Protein AF-A0A7S1GDF4-F1 (afdb_monomer_lite)

Sequence (122 aa):
AKKRFPHFNLAPFFAAENADPLIFCHFAENIVDKAYDQVTSLETLSTILTGALHEYNELNATMDLVLFEDAMKHVCRIARIILNPAGHALLVGVGGMGKRSLSRIAAFICQYSVESIAISAT

pLDDT: mean 90.44, std 9.26, range [47.91, 97.5]

Organism: NCBI:txid1486930

Radius of gyration: 16.64 Å; chains: 1; bounding box: 46×35×53 Å

InterPro domains:
  IPR024317 Dynein heavy chain, AAA module D4 [PF12780] (63-120)
  IPR026983 Dynein heavy chain [PTHR22878] (17-120)
  IPR027417 P-loop containing nucleoside triphosphate hydrolase [G3DSA:3.40.50.300] (84-120)
  IPR027417 P-loop containing nucleoside triphosphate hydrolase [SSF52540] (63-120)

Foldseek 3Di:
DPDDDPPDDCCQQVDPPNRDDAFWFLQLQHLPRRRTDGNPDPVNLCVRLVVLLVVCVVVDPHDPDDDDPVLSSLLRVLLVQVLPVVGDDDDDDDPPPCPVVSNVSSCSSVVHDDDDDDDDDD

Structure (mmCIF, N/CA/C/O backbone):
data_AF-A0A7S1GDF4-F1
#
_entry.id   AF-A0A7S1GDF4-F1
#
loop_
_atom_site.group_PDB
_atom_site.id
_atom_site.type_symbol
_atom_site.label_atom_id
_atom_site.label_alt_id
_atom_site.label_comp_id
_atom_site.label_asym_id
_atom_site.label_entity_id
_atom_site.label_seq_id
_atom_site.pdbx_PDB_ins_code
_atom_site.Cartn_x
_atom_site.Cartn_y
_atom_site.Cartn_z
_atom_site.occupancy
_atom_site.B_iso_or_equiv
_atom_site.auth_seq_id
_atom_site.auth_comp_id
_atom_site.auth_asym_id
_atom_site.auth_atom_id
_atom_site.pdbx_PDB_model_num
ATOM 1 N N . ALA A 1 1 ? 28.966 -20.975 -7.897 1.00 47.91 1 ALA A N 1
ATOM 2 C CA . ALA A 1 1 ? 27.613 -21.412 -8.302 1.00 47.91 1 ALA A CA 1
ATOM 3 C C . ALA A 1 1 ? 27.013 -20.380 -9.258 1.00 47.91 1 ALA A C 1
ATOM 5 O O . ALA A 1 1 ? 26.709 -19.276 -8.822 1.00 47.91 1 ALA A O 1
ATOM 6 N N . LYS A 1 2 ? 26.911 -20.685 -10.562 1.00 49.59 2 LYS A N 1
ATOM 7 C CA . LYS A 1 2 ? 26.219 -19.816 -11.532 1.00 49.59 2 LYS A CA 1
ATOM 8 C C . LYS A 1 2 ? 24.724 -19.844 -11.200 1.00 49.59 2 LYS A C 1
ATOM 10 O O . LYS A 1 2 ? 24.079 -20.873 -11.385 1.00 49.59 2 LYS A O 1
ATOM 15 N N . LYS A 1 3 ? 24.213 -18.759 -10.614 1.00 58.22 3 LYS A N 1
ATOM 16 C CA . LYS A 1 3 ? 22.816 -18.648 -10.179 1.00 58.22 3 LYS A CA 1
ATOM 17 C C . LYS A 1 3 ? 21.915 -18.621 -11.416 1.00 58.22 3 LYS A C 1
ATOM 19 O O . LYS A 1 3 ? 22.014 -17.715 -12.236 1.00 58.22 3 LYS A O 1
ATOM 24 N N . ARG A 1 4 ? 21.086 -19.658 -11.551 1.00 59.81 4 ARG A N 1
ATOM 25 C CA . ARG A 1 4 ? 20.018 -19.783 -12.546 1.00 59.81 4 ARG A CA 1
ATOM 26 C C . ARG A 1 4 ? 18.912 -18.784 -12.206 1.00 59.81 4 ARG A C 1
ATOM 28 O O . ARG A 1 4 ? 18.013 -19.111 -11.444 1.00 59.81 4 ARG A O 1
ATOM 35 N N . PHE A 1 5 ? 18.985 -17.589 -12.766 1.00 62.22 5 PHE A N 1
ATOM 36 C CA . PHE A 1 5 ? 17.792 -16.804 -13.055 1.00 62.22 5 PHE A CA 1
ATOM 37 C C . PHE A 1 5 ? 17.722 -16.676 -14.584 1.00 62.22 5 PHE A C 1
ATOM 39 O O . PHE A 1 5 ? 18.780 -16.591 -15.215 1.00 62.22 5 PHE A O 1
ATOM 46 N N . PRO A 1 6 ? 16.531 -16.774 -15.201 1.00 59.75 6 PRO A N 1
ATOM 47 C CA . PRO A 1 6 ? 16.377 -16.612 -16.648 1.00 59.75 6 PRO A CA 1
ATOM 48 C C . PRO A 1 6 ? 16.871 -15.222 -17.092 1.00 59.75 6 PRO A C 1
ATOM 50 O O . PRO A 1 6 ? 17.140 -14.373 -16.247 1.00 59.75 6 PRO A O 1
ATOM 53 N N . HIS A 1 7 ? 17.003 -15.008 -18.406 1.00 66.38 7 HIS A N 1
ATOM 54 C CA . HIS A 1 7 ? 17.521 -13.816 -19.114 1.00 66.38 7 HIS A CA 1
ATOM 55 C C . HIS A 1 7 ? 16.793 -12.474 -18.831 1.00 66.38 7 HIS A C 1
ATOM 57 O O . HIS A 1 7 ? 16.666 -11.626 -19.708 1.00 66.38 7 HIS A O 1
ATOM 63 N N . PHE A 1 8 ? 16.294 -12.247 -17.624 1.00 74.00 8 PHE A N 1
ATOM 64 C CA . PHE A 1 8 ? 15.682 -10.995 -17.225 1.00 74.00 8 PHE A CA 1
ATOM 65 C C . PHE A 1 8 ? 16.768 -10.008 -16.792 1.00 74.00 8 PHE A C 1
ATOM 67 O O . PHE A 1 8 ? 17.549 -10.278 -15.874 1.00 74.00 8 PHE A O 1
ATOM 74 N N . ASN A 1 9 ? 16.847 -8.872 -17.484 1.00 82.62 9 ASN A N 1
ATOM 75 C CA . ASN A 1 9 ? 17.816 -7.835 -17.167 1.00 82.62 9 ASN A CA 1
ATOM 76 C C . ASN A 1 9 ? 17.400 -7.112 -15.879 1.00 82.62 9 ASN A C 1
ATOM 78 O O . ASN A 1 9 ? 16.500 -6.281 -15.889 1.00 82.62 9 ASN A O 1
ATOM 82 N N . LEU A 1 10 ? 18.076 -7.426 -14.774 1.00 85.12 10 LEU A N 1
ATOM 83 C CA . LEU A 1 10 ? 17.825 -6.803 -13.474 1.00 85.12 10 LEU A CA 1
ATOM 84 C C . LEU A 1 10 ? 18.539 -5.456 -13.293 1.00 85.12 10 LEU A C 1
ATOM 86 O O . LEU A 1 10 ? 18.240 -4.749 -12.336 1.00 85.12 10 LEU A O 1
ATOM 90 N N . ALA A 1 11 ? 19.480 -5.099 -14.173 1.00 86.62 11 ALA A N 1
ATOM 91 C CA . ALA A 1 11 ? 20.296 -3.897 -14.010 1.00 86.62 11 ALA A CA 1
ATOM 92 C C . ALA A 1 11 ? 19.484 -2.592 -13.843 1.00 86.62 11 ALA A C 1
ATOM 94 O O . ALA A 1 11 ? 19.865 -1.804 -12.979 1.00 86.62 11 ALA A O 1
ATOM 95 N N . PRO A 1 12 ? 18.363 -2.366 -14.564 1.00 87.38 12 PRO A N 1
ATOM 96 C CA . PRO A 1 12 ? 17.578 -1.136 -14.424 1.00 87.38 12 PRO A CA 1
ATOM 97 C C . PRO A 1 12 ? 16.991 -0.929 -13.020 1.00 87.38 12 PRO A C 1
ATOM 99 O O . PRO A 1 12 ? 16.964 0.187 -12.517 1.00 87.38 12 PRO A O 1
ATOM 102 N N . PHE A 1 13 ? 16.598 -2.005 -12.335 1.00 86.31 13 PHE A N 1
ATOM 103 C CA . PHE A 1 13 ? 15.979 -1.936 -11.004 1.00 86.31 13 PHE A CA 1
ATOM 104 C C . PHE A 1 13 ? 16.970 -1.669 -9.866 1.00 86.31 13 PHE A C 1
ATOM 106 O O . PHE A 1 13 ? 16.572 -1.305 -8.761 1.00 86.31 13 PHE A O 1
ATOM 113 N N . PHE A 1 14 ? 18.259 -1.901 -10.115 1.00 86.88 14 PHE A N 1
ATOM 114 C CA . PHE A 1 14 ? 19.332 -1.754 -9.129 1.00 86.88 14 PHE A CA 1
ATOM 115 C C . PHE A 1 14 ? 20.395 -0.744 -9.583 1.00 86.88 14 PHE A C 1
ATOM 117 O O . PHE A 1 14 ? 21.521 -0.767 -9.082 1.00 86.88 14 PHE A O 1
ATOM 124 N N . ALA A 1 15 ? 20.058 0.119 -10.545 1.00 89.19 15 ALA A N 1
ATOM 125 C CA . ALA A 1 15 ? 20.937 1.183 -11.006 1.00 89.19 15 ALA A CA 1
ATOM 126 C C . ALA A 1 15 ? 21.225 2.187 -9.875 1.00 89.19 15 ALA A C 1
ATOM 128 O O . ALA A 1 15 ? 20.392 2.417 -8.999 1.00 89.19 15 ALA A O 1
ATOM 129 N N . ALA A 1 16 ? 22.417 2.790 -9.887 1.00 86.56 16 ALA A N 1
ATOM 130 C CA . ALA A 1 16 ? 22.801 3.785 -8.882 1.00 86.56 16 ALA A CA 1
ATOM 131 C C . ALA A 1 16 ? 21.994 5.090 -9.010 1.00 86.56 16 ALA A C 1
ATOM 133 O O . ALA A 1 16 ? 21.745 5.765 -8.015 1.00 86.56 16 ALA A O 1
ATOM 134 N N . GLU A 1 17 ? 21.567 5.417 -10.230 1.00 87.56 17 GLU A N 1
ATOM 135 C CA . GLU A 1 17 ? 20.772 6.595 -10.559 1.00 87.56 17 GLU A CA 1
ATOM 136 C C . GLU A 1 17 ? 19.559 6.167 -11.388 1.00 87.56 17 GLU A C 1
ATOM 138 O O . GLU A 1 17 ? 19.678 5.281 -12.235 1.00 87.56 17 GLU A O 1
ATOM 143 N N . ASN A 1 18 ? 18.406 6.802 -11.147 1.00 85.38 18 ASN A N 1
ATOM 144 C CA . ASN A 1 18 ? 17.152 6.569 -11.878 1.00 85.38 18 ASN A CA 1
ATOM 145 C C . ASN A 1 18 ? 16.748 5.087 -11.969 1.00 85.38 18 ASN A C 1
ATOM 147 O O . ASN A 1 18 ? 16.373 4.606 -13.034 1.00 85.38 18 ASN A O 1
ATOM 151 N N . ALA A 1 19 ? 16.853 4.359 -10.854 1.00 88.31 19 ALA A N 1
ATOM 152 C CA . ALA A 1 19 ? 16.439 2.964 -10.803 1.00 88.31 19 ALA A CA 1
ATOM 153 C C . ALA A 1 19 ? 14.931 2.815 -11.040 1.00 88.31 19 ALA A C 1
ATOM 155 O O . ALA A 1 19 ? 14.126 3.536 -10.439 1.00 88.31 19 ALA A O 1
ATOM 156 N N . ASP A 1 20 ? 14.560 1.824 -11.847 1.00 86.88 20 ASP A N 1
ATOM 157 C CA . ASP A 1 20 ? 13.159 1.509 -12.095 1.00 86.88 20 ASP A CA 1
ATOM 158 C C . ASP A 1 20 ? 12.474 1.081 -10.787 1.00 86.88 20 ASP A C 1
ATOM 160 O O . ASP A 1 20 ? 13.006 0.255 -10.028 1.00 86.88 20 ASP A O 1
ATOM 164 N N . PRO A 1 21 ? 11.278 1.612 -10.484 1.00 86.75 21 PRO A N 1
ATOM 165 C CA . PRO A 1 21 ? 10.621 1.323 -9.227 1.00 86.75 21 PRO A CA 1
ATOM 166 C C . PRO A 1 21 ? 10.123 -0.131 -9.198 1.00 86.75 21 PRO A C 1
ATOM 168 O O . PRO A 1 21 ? 9.279 -0.554 -9.983 1.00 86.75 21 PRO A O 1
ATOM 171 N N . LEU A 1 22 ? 10.611 -0.904 -8.224 1.00 89.00 22 LEU A N 1
ATOM 172 C CA . LEU A 1 22 ? 10.167 -2.278 -7.965 1.00 89.00 22 LEU A CA 1
ATOM 173 C C . LEU A 1 22 ? 8.809 -2.291 -7.246 1.00 89.00 22 LEU A C 1
ATOM 175 O O . LEU A 1 22 ? 8.734 -2.436 -6.019 1.00 89.00 22 LEU A O 1
ATOM 179 N N . ILE A 1 23 ? 7.731 -2.124 -8.011 1.00 92.75 23 ILE A N 1
ATOM 180 C CA . ILE A 1 23 ? 6.354 -2.101 -7.507 1.00 92.75 23 ILE A CA 1
ATOM 181 C C . ILE A 1 23 ? 5.617 -3.330 -8.025 1.00 92.75 23 ILE A C 1
ATOM 183 O O . ILE A 1 23 ? 5.405 -3.481 -9.223 1.00 92.75 23 ILE A O 1
ATOM 187 N N . PHE A 1 24 ? 5.215 -4.194 -7.097 1.00 93.06 24 PHE A N 1
ATOM 188 C CA . PHE A 1 24 ? 4.431 -5.392 -7.380 1.00 93.06 24 PHE A CA 1
ATOM 189 C C . PHE A 1 24 ? 3.271 -5.460 -6.403 1.00 93.06 24 PHE A C 1
ATOM 191 O O . PHE A 1 24 ? 3.475 -5.311 -5.190 1.00 93.06 24 PHE A O 1
ATOM 198 N N . CYS A 1 25 ? 2.077 -5.716 -6.914 1.00 93.94 25 CYS A N 1
ATOM 199 C CA . CYS A 1 25 ? 0.878 -5.866 -6.109 1.00 93.94 25 CYS A CA 1
ATOM 200 C C . CYS A 1 25 ? -0.127 -6.781 -6.807 1.00 93.94 25 CYS A C 1
ATOM 202 O O . CYS A 1 25 ? 0.028 -7.136 -7.968 1.00 93.94 25 CYS A O 1
ATOM 204 N N . HIS A 1 26 ? -1.167 -7.154 -6.068 1.00 93.38 26 HIS A N 1
ATOM 205 C CA . HIS A 1 26 ? -2.253 -7.995 -6.566 1.00 93.38 26 HIS A CA 1
ATOM 206 C C . HIS A 1 26 ? -3.292 -7.200 -7.368 1.00 93.38 26 HIS A C 1
ATOM 208 O O . HIS A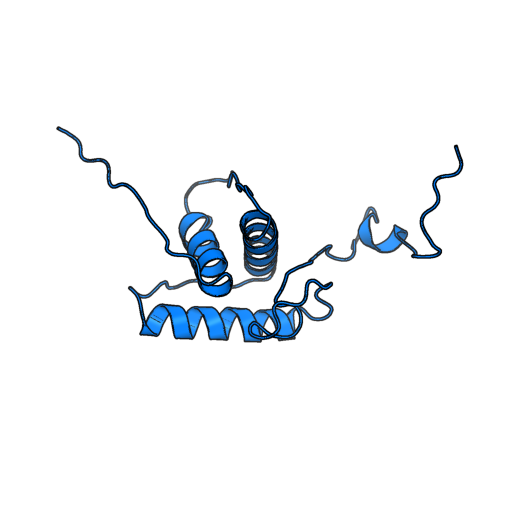 1 26 ? -4.342 -7.721 -7.681 1.00 93.38 26 HIS A O 1
ATOM 214 N N . PHE A 1 27 ? -3.057 -5.919 -7.642 1.00 93.06 27 PHE A N 1
ATOM 215 C CA . PHE A 1 27 ? -4.028 -5.045 -8.304 1.00 93.06 27 PHE A CA 1
ATOM 216 C C . PHE A 1 27 ? -3.352 -4.127 -9.321 1.00 93.06 27 PHE A C 1
ATOM 218 O O . PHE A 1 27 ? -3.746 -2.977 -9.489 1.00 93.06 27 PHE A O 1
ATOM 225 N N . ALA A 1 28 ? -2.291 -4.624 -9.964 1.00 90.94 28 ALA A N 1
ATOM 226 C CA . ALA A 1 28 ? -1.510 -3.845 -10.920 1.00 90.94 28 ALA A CA 1
ATOM 227 C C . ALA A 1 28 ? -2.366 -3.342 -12.097 1.00 90.94 28 ALA A C 1
ATOM 229 O O . ALA A 1 28 ? -2.168 -2.219 -12.554 1.00 90.94 28 ALA A O 1
ATOM 230 N N . GLU A 1 29 ? -3.346 -4.143 -12.526 1.00 88.25 29 GLU A N 1
ATOM 231 C CA . GLU A 1 29 ? -4.305 -3.786 -13.579 1.00 88.25 29 GLU A CA 1
ATOM 232 C C . GLU A 1 29 ? -5.704 -3.481 -13.030 1.00 88.25 29 GLU A C 1
ATOM 234 O O . GLU A 1 29 ? -6.348 -2.528 -13.463 1.00 88.25 29 GLU A O 1
ATOM 239 N N . ASN A 1 30 ? -6.197 -4.286 -12.080 1.00 87.69 30 ASN A N 1
ATOM 240 C CA . ASN A 1 30 ? -7.508 -4.103 -11.458 1.00 87.69 30 ASN A CA 1
ATOM 241 C C . ASN A 1 30 ? -7.588 -4.780 -10.075 1.00 87.69 30 ASN A C 1
ATOM 243 O O . ASN A 1 30 ? -6.807 -5.675 -9.765 1.00 87.69 30 ASN A O 1
ATOM 247 N N . ILE A 1 31 ? -8.546 -4.370 -9.237 1.00 88.44 31 ILE A N 1
ATOM 248 C CA . ILE A 1 31 ? -8.725 -4.905 -7.868 1.00 88.44 31 ILE A CA 1
ATOM 249 C C . ILE A 1 31 ? -9.465 -6.260 -7.854 1.00 88.44 31 ILE A C 1
ATOM 251 O O . ILE A 1 31 ? -9.396 -6.997 -6.870 1.00 88.44 31 ILE A O 1
ATOM 255 N N . VAL A 1 32 ? -10.168 -6.603 -8.935 1.00 86.81 32 VAL A N 1
ATOM 256 C CA . VAL A 1 32 ? -11.111 -7.730 -8.995 1.00 86.81 32 VAL A CA 1
ATOM 257 C C . VAL A 1 32 ? -10.387 -9.064 -9.150 1.00 86.81 32 VAL A C 1
ATOM 259 O O . VAL A 1 32 ? -10.600 -9.972 -8.347 1.00 86.81 32 VAL A O 1
ATOM 262 N N . ASP A 1 33 ? -9.499 -9.169 -10.137 1.00 84.56 33 ASP A N 1
ATOM 263 C CA . ASP A 1 33 ? -8.827 -10.420 -10.506 1.00 84.56 33 ASP A CA 1
ATOM 264 C C . ASP A 1 33 ? -7.723 -10.816 -9.517 1.00 84.56 33 ASP A C 1
ATOM 266 O O . ASP A 1 33 ? -7.265 -11.959 -9.498 1.00 84.56 33 ASP A O 1
ATOM 270 N N . LYS A 1 34 ? -7.296 -9.870 -8.673 1.00 84.69 34 LYS A N 1
ATOM 271 C CA . LYS A 1 34 ? -6.255 -10.038 -7.650 1.00 84.69 34 LYS A CA 1
ATOM 272 C C . LYS A 1 34 ? -4.936 -10.634 -8.184 1.00 84.69 34 LYS A C 1
ATOM 274 O O . LYS A 1 34 ? -4.195 -11.286 -7.441 1.00 84.69 34 LYS A O 1
ATOM 279 N N . ALA A 1 35 ? -4.634 -10.425 -9.466 1.00 89.25 35 ALA A N 1
ATOM 280 C CA . ALA A 1 35 ? -3.445 -10.963 -10.112 1.00 89.25 35 ALA A CA 1
ATOM 281 C C . ALA A 1 35 ? -2.180 -10.265 -9.592 1.00 89.25 35 ALA A C 1
ATOM 283 O O . ALA A 1 35 ? -2.059 -9.040 -9.645 1.00 89.25 35 ALA A O 1
ATOM 284 N N . TYR A 1 36 ? -1.236 -11.052 -9.065 1.00 92.12 36 TYR A N 1
ATOM 285 C CA . TYR A 1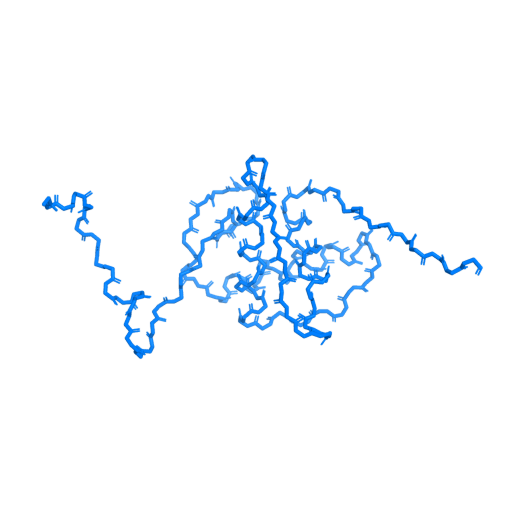 36 ? 0.062 -10.541 -8.633 1.00 92.12 36 TYR A CA 1
ATOM 286 C C . TYR A 1 36 ? 0.942 -10.243 -9.843 1.00 92.12 36 TYR A C 1
ATOM 288 O O . TYR A 1 36 ? 1.422 -11.176 -10.487 1.00 92.12 36 TYR A O 1
ATOM 296 N N . ASP A 1 37 ? 1.192 -8.963 -10.106 1.00 93.06 37 ASP A N 1
ATOM 297 C CA . ASP A 1 37 ? 2.062 -8.550 -11.204 1.00 93.06 37 ASP A CA 1
ATOM 298 C C . ASP A 1 37 ? 2.797 -7.231 -10.913 1.00 93.06 37 ASP A C 1
ATOM 300 O O . ASP A 1 37 ? 2.567 -6.557 -9.897 1.00 93.06 37 ASP A O 1
ATOM 304 N N . GLN A 1 38 ? 3.737 -6.891 -11.791 1.00 92.06 38 GLN A N 1
ATOM 305 C CA . GLN A 1 38 ? 4.445 -5.623 -11.796 1.00 92.06 38 GLN A CA 1
ATOM 306 C C . GLN A 1 38 ? 3.510 -4.489 -12.223 1.00 92.06 38 GLN A C 1
ATOM 308 O O . GLN A 1 38 ? 2.821 -4.569 -13.236 1.00 92.06 38 GLN A O 1
ATOM 313 N N . VAL A 1 39 ? 3.557 -3.374 -11.496 1.00 93.38 39 VAL A N 1
ATOM 314 C CA . VAL A 1 39 ? 2.912 -2.137 -11.945 1.00 93.38 39 VAL A CA 1
ATOM 315 C C . VAL A 1 39 ? 3.747 -1.520 -13.064 1.00 93.38 39 VAL A C 1
ATOM 317 O O . VAL A 1 39 ? 4.895 -1.132 -12.845 1.00 93.38 39 VAL A O 1
ATOM 320 N N . THR A 1 40 ? 3.165 -1.409 -14.256 1.00 89.06 40 THR A N 1
ATOM 321 C CA . THR A 1 40 ? 3.817 -0.838 -15.447 1.00 89.06 40 THR A CA 1
ATOM 322 C C . THR A 1 40 ? 3.573 0.663 -15.603 1.00 89.06 40 THR A C 1
ATOM 324 O O . THR A 1 40 ? 4.424 1.362 -16.147 1.00 89.06 40 THR A O 1
ATOM 327 N N . SER A 1 41 ? 2.444 1.177 -15.097 1.00 91.94 41 SER A N 1
ATOM 328 C CA . SER A 1 41 ? 2.075 2.595 -15.159 1.00 91.94 41 SER A CA 1
ATOM 329 C C . SER A 1 41 ? 1.598 3.120 -13.806 1.00 91.94 41 SER A C 1
ATOM 331 O O . SER A 1 41 ? 0.633 2.623 -13.219 1.00 91.94 41 SER A O 1
ATOM 333 N N . LEU A 1 42 ? 2.260 4.175 -13.322 1.00 92.12 42 LEU A N 1
ATOM 334 C CA . LEU A 1 42 ? 1.857 4.881 -12.103 1.00 92.12 42 LEU A CA 1
ATOM 335 C C . LEU A 1 42 ? 0.540 5.644 -12.271 1.00 92.12 42 LEU A C 1
ATOM 337 O O . LEU A 1 42 ? -0.175 5.825 -11.290 1.00 92.12 42 LEU A O 1
ATOM 341 N N . GLU A 1 43 ? 0.202 6.071 -13.488 1.00 93.94 43 GLU A N 1
ATOM 342 C CA . GLU A 1 43 ? -1.071 6.744 -13.765 1.00 93.94 43 GLU A CA 1
ATOM 343 C C . GLU A 1 43 ? -2.240 5.782 -13.555 1.00 93.94 43 GLU A C 1
ATOM 345 O O . GLU A 1 43 ? -3.193 6.101 -12.848 1.00 93.94 43 GLU A O 1
ATOM 350 N N . THR A 1 44 ? -2.118 4.562 -14.084 1.00 93.38 44 THR A N 1
ATOM 351 C CA . THR A 1 44 ? -3.112 3.500 -13.898 1.00 93.38 44 THR A CA 1
ATOM 352 C C . THR A 1 44 ? -3.254 3.138 -12.422 1.00 93.38 44 THR A C 1
ATOM 354 O O . THR A 1 44 ? -4.368 3.090 -11.901 1.00 93.38 44 THR A O 1
ATOM 357 N N . LEU A 1 45 ? -2.129 2.981 -11.713 1.00 95.12 45 LEU A N 1
ATOM 358 C CA . LEU A 1 45 ? -2.132 2.746 -10.270 1.00 95.12 45 LEU A CA 1
ATOM 359 C C . LEU A 1 45 ? -2.821 3.885 -9.500 1.00 95.12 45 LEU A C 1
ATOM 361 O O . LEU A 1 45 ? -3.579 3.622 -8.568 1.00 95.12 45 LEU A O 1
ATOM 365 N N . SER A 1 46 ? -2.585 5.136 -9.898 1.00 95.69 46 SER A N 1
ATOM 366 C CA . SER A 1 46 ? -3.219 6.311 -9.298 1.00 95.69 46 SER A CA 1
ATOM 367 C C . SER A 1 46 ? -4.733 6.280 -9.459 1.00 95.69 46 SER A C 1
ATOM 369 O O . SER A 1 46 ? -5.452 6.456 -8.475 1.00 95.69 46 SER A O 1
ATOM 371 N N . THR A 1 47 ? -5.235 5.976 -10.658 1.00 95.88 47 THR A N 1
ATOM 372 C CA . THR A 1 47 ? -6.677 5.834 -10.899 1.00 95.88 47 THR A CA 1
ATOM 373 C C . THR A 1 47 ? -7.285 4.741 -10.021 1.00 95.88 47 THR A C 1
ATOM 375 O O . THR A 1 47 ? -8.296 4.984 -9.363 1.00 95.88 47 THR A O 1
ATOM 378 N N . ILE A 1 48 ? -6.644 3.571 -9.948 1.00 95.56 48 ILE A N 1
ATOM 379 C CA . ILE A 1 48 ? -7.115 2.435 -9.142 1.00 95.56 48 ILE A CA 1
ATOM 380 C C . ILE A 1 48 ? -7.174 2.803 -7.656 1.00 95.56 48 ILE A C 1
ATOM 382 O O . ILE A 1 48 ? -8.197 2.607 -7.000 1.00 95.56 48 ILE A O 1
ATOM 386 N N . LEU A 1 49 ? -6.086 3.351 -7.113 1.00 96.25 49 LEU A N 1
ATOM 387 C CA . LEU A 1 49 ? -5.999 3.681 -5.692 1.00 96.25 49 LEU A CA 1
ATOM 388 C C . LEU A 1 49 ? -6.911 4.850 -5.308 1.00 96.25 49 LEU A C 1
ATOM 390 O O . LEU A 1 49 ? -7.467 4.850 -4.212 1.00 96.25 49 LEU A O 1
ATOM 394 N N . THR A 1 50 ? -7.094 5.823 -6.202 1.00 95.88 50 THR A N 1
ATOM 395 C CA . THR A 1 50 ? -8.023 6.941 -5.986 1.00 95.88 50 THR A CA 1
ATOM 396 C C . THR A 1 50 ? -9.473 6.459 -6.000 1.00 95.88 50 THR A C 1
ATOM 398 O O . THR A 1 50 ? -10.248 6.869 -5.139 1.00 95.88 50 THR A O 1
ATOM 401 N N . GLY A 1 51 ? -9.829 5.542 -6.907 1.00 95.44 51 GLY A N 1
ATOM 402 C CA . GLY A 1 51 ? -11.135 4.876 -6.899 1.00 95.44 51 GLY A CA 1
ATOM 403 C C . GLY A 1 51 ? -11.377 4.110 -5.598 1.00 95.44 51 GLY A C 1
ATOM 404 O O . GLY A 1 51 ? -12.381 4.335 -4.929 1.00 95.44 51 GLY A O 1
ATOM 405 N N . ALA A 1 52 ? -10.406 3.303 -5.162 1.00 95.44 52 ALA A N 1
ATOM 406 C CA . ALA A 1 52 ? -10.500 2.573 -3.896 1.00 95.44 52 ALA A CA 1
ATOM 407 C C . ALA A 1 52 ? -10.632 3.504 -2.675 1.00 95.44 52 ALA A C 1
ATOM 409 O O . ALA A 1 52 ? -11.372 3.207 -1.741 1.00 95.44 52 ALA A O 1
ATOM 410 N N . LEU A 1 53 ? -9.929 4.641 -2.667 1.00 96.31 53 LEU A N 1
ATOM 411 C CA . LEU A 1 53 ? -10.060 5.656 -1.619 1.00 96.31 53 LEU A CA 1
ATOM 412 C C . LEU A 1 53 ? -11.452 6.302 -1.623 1.00 96.31 53 LEU A C 1
ATOM 414 O O . LEU A 1 53 ? -12.010 6.537 -0.551 1.00 96.31 53 LEU A O 1
ATOM 418 N N . HIS A 1 54 ? -12.010 6.577 -2.802 1.00 95.81 54 HIS A N 1
ATOM 419 C CA . HIS A 1 54 ? -13.364 7.107 -2.935 1.00 95.81 54 HIS A CA 1
ATOM 420 C C . HIS A 1 54 ? -14.396 6.130 -2.363 1.00 95.81 54 HIS A C 1
ATOM 422 O O . HIS A 1 54 ? -15.139 6.499 -1.458 1.00 95.81 54 HIS A O 1
ATOM 428 N N . GLU A 1 55 ? -14.376 4.872 -2.807 1.00 95.44 55 GLU A N 1
ATOM 429 C CA . GLU A 1 55 ? -15.272 3.821 -2.301 1.00 95.44 55 GLU A CA 1
ATOM 430 C C . GLU A 1 55 ? -15.122 3.622 -0.786 1.00 95.44 55 GLU A C 1
ATOM 432 O O . GLU A 1 55 ? -16.108 3.513 -0.055 1.00 95.44 55 GLU A O 1
ATOM 437 N N . TYR A 1 56 ? -13.886 3.631 -0.277 1.00 95.81 56 TYR A N 1
ATOM 438 C CA . TYR A 1 56 ? -13.643 3.562 1.161 1.00 95.81 56 TYR A CA 1
ATOM 439 C C . TYR A 1 56 ? -14.341 4.710 1.903 1.00 95.81 56 TYR A C 1
ATOM 441 O O . TYR A 1 56 ? -14.957 4.475 2.944 1.00 95.81 56 TYR A O 1
ATOM 449 N N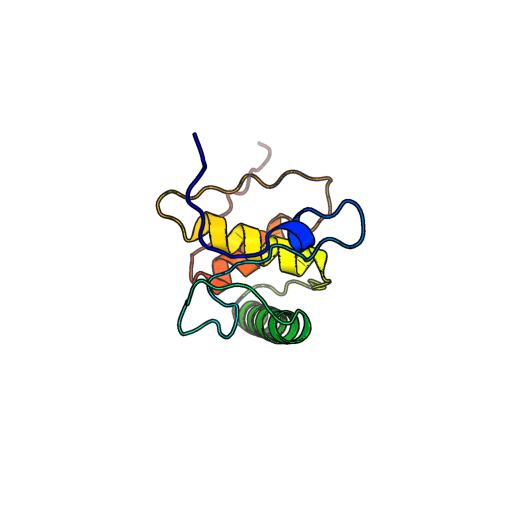 . ASN A 1 57 ? -14.241 5.936 1.382 1.00 96.00 57 ASN A N 1
ATOM 450 C CA . ASN A 1 57 ? -14.805 7.142 1.987 1.00 96.00 57 ASN A CA 1
ATOM 451 C C . ASN A 1 57 ? -16.339 7.202 1.915 1.00 96.00 57 ASN A C 1
ATOM 453 O O . ASN A 1 57 ? -16.938 7.909 2.721 1.00 96.00 57 ASN A O 1
ATOM 457 N N . GLU A 1 58 ? -16.973 6.473 0.994 1.00 95.81 58 GLU A N 1
ATOM 458 C CA . GLU A 1 58 ? -18.435 6.318 0.959 1.00 95.81 58 GLU A CA 1
ATOM 459 C C . GLU A 1 58 ? -18.938 5.377 2.061 1.00 95.81 58 GLU A C 1
ATOM 461 O O . GLU A 1 58 ? -20.030 5.562 2.598 1.00 95.81 58 GLU A O 1
ATOM 466 N N . LEU A 1 59 ? -18.135 4.371 2.415 1.00 91.88 59 LEU A N 1
ATOM 467 C CA . LEU A 1 59 ? -18.504 3.326 3.372 1.00 91.88 59 LEU A CA 1
ATOM 468 C C . LEU A 1 59 ? -18.027 3.608 4.804 1.00 91.88 59 LEU A C 1
ATOM 470 O O . LEU A 1 59 ? -18.539 3.018 5.754 1.00 91.88 59 LEU A O 1
ATOM 474 N N . ASN A 1 60 ? -17.027 4.474 4.973 1.00 92.25 60 ASN A N 1
ATOM 475 C CA . ASN A 1 60 ? -16.337 4.710 6.239 1.00 92.25 60 ASN A CA 1
ATOM 476 C C . ASN A 1 60 ? -16.150 6.206 6.513 1.00 92.25 60 ASN A C 1
ATOM 478 O O . ASN A 1 60 ? -16.400 7.062 5.671 1.00 92.25 60 ASN A O 1
ATOM 482 N N . ALA A 1 61 ? -15.637 6.527 7.703 1.00 89.31 61 ALA A N 1
ATOM 483 C CA . ALA A 1 61 ? -15.218 7.886 8.024 1.00 89.31 61 ALA A CA 1
ATOM 484 C C . ALA A 1 61 ? -14.180 8.392 7.006 1.00 89.31 61 ALA A C 1
ATOM 486 O O . ALA A 1 61 ? -13.142 7.752 6.800 1.00 89.31 61 ALA A O 1
ATOM 487 N N . THR A 1 62 ? -14.466 9.553 6.414 1.00 90.38 62 THR A N 1
ATOM 488 C CA . THR A 1 62 ? -13.672 10.148 5.338 1.00 90.38 62 THR A CA 1
ATOM 489 C C . THR A 1 62 ? -12.210 10.326 5.744 1.00 90.38 62 THR A C 1
ATOM 491 O O . THR A 1 62 ? -11.895 10.903 6.787 1.00 90.38 62 THR A O 1
ATOM 494 N N . MET A 1 63 ? -11.307 9.849 4.891 1.00 91.19 63 MET A N 1
ATOM 495 C CA . MET A 1 63 ? -9.874 10.090 4.975 1.00 91.19 63 MET A CA 1
ATOM 496 C C . MET A 1 63 ? -9.463 11.057 3.867 1.00 91.19 63 MET A C 1
ATOM 498 O O . MET A 1 63 ? -9.503 10.707 2.688 1.00 91.19 63 MET A O 1
ATOM 502 N N . ASP A 1 64 ? -9.027 12.253 4.259 1.00 87.81 64 ASP A N 1
ATOM 503 C CA . ASP A 1 64 ? -8.418 13.231 3.354 1.00 87.81 64 ASP A CA 1
ATOM 504 C C . ASP A 1 64 ? -6.958 12.834 3.080 1.00 87.81 64 ASP A C 1
ATOM 506 O O . ASP A 1 64 ? -6.015 13.275 3.741 1.00 87.81 64 ASP A O 1
ATOM 510 N N . LEU A 1 65 ? -6.789 11.852 2.194 1.00 90.56 65 LEU A N 1
ATOM 511 C CA . LEU A 1 65 ? -5.503 11.255 1.858 1.00 90.56 65 LEU A CA 1
ATOM 512 C C . LEU A 1 65 ? -5.103 11.645 0.435 1.00 90.56 65 LEU A C 1
ATOM 514 O O . LEU A 1 65 ? -5.772 11.281 -0.526 1.00 90.56 65 LEU A O 1
ATOM 518 N N . VAL A 1 66 ? -3.953 12.301 0.296 1.00 91.38 66 VAL A N 1
ATOM 519 C CA . VAL A 1 66 ? -3.359 12.586 -1.015 1.00 91.38 66 VAL A CA 1
ATOM 520 C C . VAL A 1 66 ? -2.408 11.454 -1.406 1.00 91.38 66 VAL A C 1
ATOM 522 O O . VAL A 1 66 ? -1.423 11.182 -0.714 1.00 91.38 66 VAL A O 1
ATOM 525 N N . LEU A 1 67 ? -2.697 10.793 -2.528 1.00 93.38 67 LEU A N 1
ATOM 526 C CA . LEU A 1 67 ? -1.920 9.674 -3.062 1.00 93.38 67 LEU A CA 1
ATOM 527 C C . LEU A 1 67 ? -0.866 10.166 -4.063 1.00 93.38 67 LEU A C 1
ATOM 529 O O . LEU A 1 67 ? -1.061 10.133 -5.273 1.00 93.38 67 LEU A O 1
ATOM 533 N N . PHE A 1 68 ? 0.274 10.618 -3.548 1.00 94.00 68 PHE A N 1
ATOM 534 C CA . PHE A 1 68 ? 1.471 10.852 -4.361 1.00 94.00 68 PHE A CA 1
ATOM 535 C C . PHE A 1 68 ? 2.243 9.544 -4.592 1.00 94.00 68 PHE A C 1
ATOM 537 O O . PHE A 1 68 ? 1.966 8.520 -3.965 1.00 94.00 68 PHE A O 1
ATOM 544 N N . GLU A 1 69 ? 3.235 9.575 -5.479 1.00 94.19 69 GLU A N 1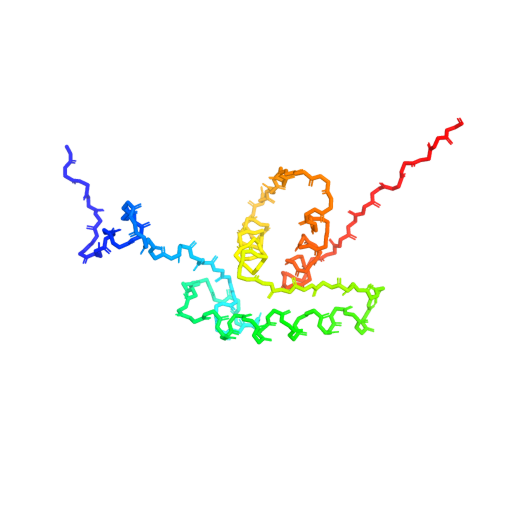
ATOM 545 C CA . GLU A 1 69 ? 3.951 8.384 -5.947 1.00 94.19 69 GLU A CA 1
ATOM 546 C C . GLU A 1 69 ? 4.449 7.466 -4.815 1.00 94.19 69 GLU A C 1
ATOM 548 O O . GLU A 1 69 ? 4.177 6.263 -4.822 1.00 94.19 69 GLU A O 1
ATOM 553 N N . ASP A 1 70 ? 5.118 8.010 -3.798 1.00 93.12 70 ASP A N 1
ATOM 554 C CA . ASP A 1 70 ? 5.628 7.181 -2.702 1.00 93.12 70 ASP A CA 1
ATOM 555 C C . ASP A 1 70 ? 4.517 6.632 -1.802 1.00 93.12 70 ASP A C 1
ATOM 557 O O . ASP A 1 70 ? 4.618 5.500 -1.323 1.00 93.12 70 ASP A O 1
ATOM 561 N N . ALA A 1 71 ? 3.419 7.372 -1.617 1.00 95.19 71 ALA A N 1
ATOM 562 C CA . ALA A 1 71 ? 2.248 6.862 -0.909 1.00 95.19 71 ALA A CA 1
ATOM 563 C C . ALA A 1 71 ? 1.656 5.648 -1.644 1.00 95.19 71 ALA A C 1
ATOM 565 O O . ALA A 1 71 ? 1.395 4.618 -1.017 1.00 95.19 71 ALA A O 1
ATOM 566 N N . MET A 1 72 ? 1.538 5.718 -2.974 1.00 95.88 72 MET A N 1
ATOM 567 C CA . MET A 1 72 ? 1.068 4.601 -3.798 1.00 95.88 72 MET A CA 1
ATOM 568 C C . MET A 1 72 ? 2.000 3.385 -3.708 1.00 95.88 72 MET A C 1
ATOM 570 O O . MET A 1 72 ? 1.541 2.257 -3.497 1.00 95.88 72 MET A O 1
ATOM 574 N N . LYS A 1 73 ? 3.321 3.605 -3.770 1.00 95.50 73 LYS A N 1
ATOM 575 C CA . LYS A 1 73 ? 4.329 2.550 -3.556 1.00 95.50 73 LYS A CA 1
ATOM 576 C C . LYS A 1 73 ? 4.170 1.888 -2.187 1.00 95.50 73 LYS A C 1
ATOM 578 O O . LYS A 1 73 ? 4.259 0.663 -2.078 1.00 95.50 73 LYS A O 1
ATOM 583 N N . HIS A 1 74 ? 3.937 2.671 -1.135 1.00 96.00 74 HIS A N 1
ATOM 584 C CA . HIS A 1 74 ? 3.726 2.144 0.211 1.00 96.00 74 HIS A CA 1
ATOM 585 C C . HIS A 1 74 ? 2.452 1.306 0.315 1.00 96.00 74 HIS A C 1
ATOM 587 O O . HIS A 1 74 ? 2.513 0.220 0.889 1.00 96.00 74 HIS A O 1
ATOM 593 N N . VAL A 1 75 ? 1.339 1.743 -0.281 1.00 97.00 75 VAL A N 1
ATOM 594 C CA . VAL A 1 75 ? 0.092 0.959 -0.322 1.00 97.00 75 VAL A CA 1
ATOM 595 C C . VAL A 1 75 ? 0.324 -0.389 -1.008 1.00 97.00 75 VAL A C 1
ATOM 597 O O . VAL A 1 75 ? -0.017 -1.424 -0.438 1.00 97.00 75 VAL A O 1
ATOM 600 N N . CYS A 1 76 ? 1.000 -0.400 -2.163 1.00 96.69 76 CYS A N 1
ATOM 601 C CA . CYS A 1 76 ? 1.346 -1.634 -2.877 1.00 96.69 76 CYS A CA 1
ATOM 602 C C . CYS A 1 76 ? 2.176 -2.589 -2.011 1.00 96.69 76 CYS A C 1
ATOM 604 O O . CYS A 1 76 ? 1.884 -3.783 -1.934 1.00 96.69 76 CYS A O 1
ATOM 606 N N . ARG A 1 77 ? 3.192 -2.065 -1.315 1.00 96.12 77 ARG A N 1
ATOM 607 C CA . ARG A 1 77 ? 4.046 -2.854 -0.414 1.00 96.12 77 ARG A CA 1
ATOM 608 C C . ARG A 1 77 ? 3.259 -3.427 0.761 1.00 96.12 77 ARG A C 1
ATOM 610 O O . ARG A 1 77 ? 3.440 -4.598 1.077 1.00 96.12 77 ARG A O 1
ATOM 617 N N . ILE A 1 78 ? 2.391 -2.634 1.390 1.00 97.50 78 ILE A N 1
ATOM 618 C CA . ILE A 1 78 ? 1.563 -3.091 2.514 1.00 97.50 78 ILE A CA 1
ATOM 619 C C . ILE A 1 78 ? 0.626 -4.200 2.051 1.00 97.50 78 ILE A C 1
ATOM 621 O O . ILE A 1 78 ? 0.646 -5.276 2.640 1.00 97.50 78 ILE A O 1
ATOM 625 N N . ALA A 1 79 ? -0.132 -3.966 0.978 1.0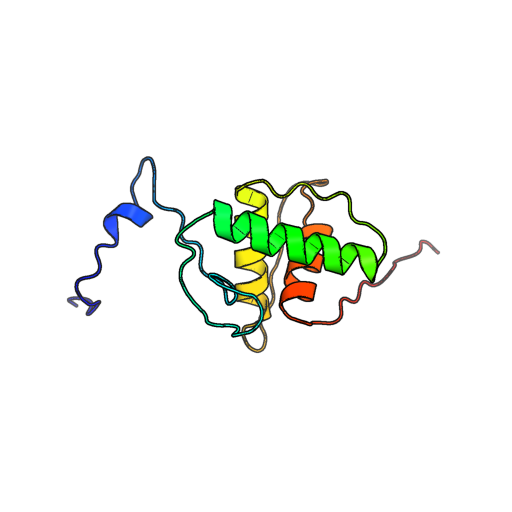0 96.50 79 ALA A N 1
ATOM 626 C CA . ALA A 1 79 ? -1.082 -4.932 0.436 1.00 96.50 79 ALA A CA 1
ATOM 627 C C . ALA A 1 79 ? -0.394 -6.251 0.055 1.00 96.50 79 ALA A C 1
ATOM 629 O O . ALA A 1 79 ? -0.866 -7.332 0.394 1.00 96.50 79 ALA A O 1
ATOM 630 N N . ARG A 1 80 ? 0.780 -6.170 -0.582 1.00 95.56 80 ARG A N 1
ATOM 631 C CA . ARG A 1 80 ? 1.610 -7.340 -0.888 1.00 95.56 80 ARG A CA 1
ATOM 632 C C . ARG A 1 80 ? 2.026 -8.112 0.368 1.00 95.56 80 ARG A C 1
ATOM 634 O O . ARG A 1 80 ? 2.059 -9.335 0.323 1.00 95.56 80 ARG A O 1
ATOM 641 N N . ILE A 1 81 ? 2.389 -7.428 1.456 1.00 96.56 81 ILE A N 1
ATOM 642 C CA . ILE A 1 81 ? 2.800 -8.096 2.700 1.00 96.56 81 ILE A CA 1
ATOM 643 C C . ILE A 1 81 ? 1.603 -8.773 3.364 1.00 96.56 81 ILE A C 1
ATOM 645 O O . ILE A 1 81 ? 1.717 -9.936 3.727 1.00 96.56 81 ILE A O 1
ATOM 649 N N . ILE A 1 82 ? 0.478 -8.073 3.524 1.00 96.00 82 ILE A N 1
ATOM 650 C CA . ILE A 1 82 ? -0.665 -8.583 4.297 1.00 96.00 82 ILE A CA 1
ATOM 651 C C . ILE A 1 82 ? -1.458 -9.667 3.564 1.00 96.00 82 ILE A C 1
ATOM 653 O O . ILE A 1 82 ? -2.079 -10.488 4.227 1.00 96.00 82 ILE A O 1
ATOM 657 N N . LEU A 1 83 ? -1.436 -9.697 2.224 1.00 93.69 83 LEU A N 1
ATOM 658 C CA . LEU A 1 83 ? -2.115 -10.751 1.463 1.00 93.69 83 LEU A CA 1
ATOM 659 C C . LEU A 1 83 ? -1.379 -12.098 1.544 1.00 93.69 83 LEU A C 1
ATOM 661 O O . LEU A 1 83 ? -1.970 -13.148 1.295 1.00 93.69 83 LEU A O 1
ATOM 665 N N . ASN A 1 84 ? -0.093 -12.089 1.908 1.00 92.25 84 ASN A N 1
ATOM 666 C CA . ASN A 1 84 ? 0.618 -13.330 2.168 1.00 92.25 84 ASN A CA 1
ATOM 667 C C . ASN A 1 84 ? 0.056 -13.997 3.435 1.00 92.25 84 ASN A C 1
ATOM 669 O O . ASN A 1 84 ? -0.163 -13.312 4.439 1.00 92.25 84 ASN A O 1
ATOM 673 N N . PRO A 1 85 ? -0.118 -15.331 3.446 1.00 94.00 85 PRO A N 1
ATOM 674 C CA . PRO A 1 85 ? -0.515 -16.052 4.650 1.00 94.00 85 PRO A CA 1
ATOM 675 C C . PRO A 1 85 ? 0.428 -15.737 5.817 1.00 94.00 85 PRO A C 1
ATOM 677 O O . PRO A 1 85 ? 1.646 -15.824 5.668 1.00 94.00 85 PRO A O 1
ATOM 680 N N . ALA A 1 86 ? -0.140 -15.365 6.969 1.00 95.06 86 ALA A N 1
ATOM 681 C CA . ALA A 1 86 ? 0.609 -14.914 8.150 1.00 95.06 86 ALA A CA 1
ATOM 682 C C . ALA A 1 86 ? 1.552 -13.713 7.888 1.00 95.06 86 ALA A C 1
ATOM 684 O O . ALA A 1 86 ? 2.594 -13.561 8.528 1.00 95.06 86 ALA A O 1
ATOM 685 N N . GLY A 1 87 ? 1.199 -12.855 6.929 1.00 95.25 87 GLY A N 1
ATOM 686 C CA . GLY A 1 87 ? 1.941 -11.649 6.596 1.00 95.25 87 GLY A CA 1
ATOM 687 C C . GLY A 1 87 ? 1.702 -10.510 7.586 1.00 95.25 87 GLY A C 1
ATOM 688 O O . GLY A 1 87 ? 0.570 -10.083 7.809 1.00 95.25 87 GLY A O 1
ATOM 689 N N . HIS A 1 88 ? 2.783 -9.963 8.145 1.00 96.12 88 HIS A N 1
ATOM 690 C CA . HIS A 1 88 ? 2.732 -8.833 9.074 1.00 96.12 88 HIS A CA 1
ATOM 691 C C . HIS A 1 88 ? 3.664 -7.711 8.610 1.00 96.12 88 HIS A C 1
ATOM 693 O O . HIS A 1 88 ? 4.859 -7.923 8.405 1.00 96.12 88 HIS A O 1
ATOM 699 N N . ALA A 1 89 ? 3.121 -6.501 8.456 1.00 96.19 89 ALA A N 1
ATOM 700 C CA . ALA A 1 89 ? 3.881 -5.320 8.059 1.00 96.19 89 ALA A CA 1
ATOM 701 C C . ALA A 1 89 ? 4.149 -4.415 9.269 1.00 96.19 89 ALA A C 1
ATOM 703 O O . ALA A 1 89 ? 3.221 -3.850 9.846 1.00 96.19 89 ALA A O 1
ATOM 704 N N . LEU A 1 90 ? 5.423 -4.226 9.622 1.00 96.81 90 LEU A N 1
ATOM 705 C CA . LEU A 1 90 ? 5.835 -3.195 10.574 1.00 96.81 90 LEU A CA 1
ATOM 706 C C . LEU A 1 90 ? 6.093 -1.882 9.823 1.00 96.81 90 LEU A C 1
ATOM 708 O O . LEU A 1 90 ? 7.014 -1.790 9.013 1.00 96.81 90 LEU A O 1
ATOM 712 N N . LEU A 1 91 ? 5.285 -0.857 10.102 1.00 96.50 91 LEU A N 1
ATOM 713 C CA . LEU A 1 91 ? 5.398 0.458 9.467 1.00 96.50 91 LEU A CA 1
ATOM 714 C C . LEU A 1 91 ? 6.200 1.422 10.342 1.00 96.50 91 LEU A C 1
ATOM 716 O O . LEU A 1 91 ? 5.695 1.946 11.335 1.00 96.50 91 LEU A O 1
ATOM 720 N N . VAL A 1 92 ? 7.442 1.692 9.940 1.00 95.50 92 VAL A N 1
ATOM 721 C CA . VAL A 1 92 ? 8.358 2.608 10.636 1.00 95.50 92 VAL A CA 1
ATOM 722 C C . VAL A 1 92 ? 8.451 3.933 9.881 1.00 95.50 92 VAL A C 1
ATOM 724 O O . VAL A 1 92 ? 8.546 3.956 8.659 1.00 95.50 92 VAL A O 1
ATOM 727 N N . GLY A 1 93 ? 8.410 5.046 10.611 1.00 92.31 93 GLY A N 1
ATOM 728 C CA . GLY A 1 93 ? 8.547 6.395 10.057 1.00 92.31 93 GLY A CA 1
ATOM 729 C C . GLY A 1 93 ? 8.107 7.458 11.059 1.00 92.31 93 GLY A C 1
ATOM 730 O O . GLY A 1 93 ? 7.471 7.131 12.066 1.00 92.31 93 GLY A O 1
ATOM 731 N N . VAL A 1 94 ? 8.385 8.728 10.774 1.00 94.19 94 VAL A N 1
ATOM 732 C CA . VAL A 1 94 ? 8.019 9.846 11.659 1.00 94.19 94 VAL A CA 1
ATOM 733 C C . VAL A 1 94 ? 6.495 10.025 11.772 1.00 94.19 94 VAL A C 1
ATOM 735 O O . VAL A 1 94 ? 5.710 9.473 10.988 1.00 94.19 94 VAL A O 1
ATOM 738 N N . GLY A 1 95 ? 6.045 10.733 12.810 1.00 91.81 95 GLY A N 1
ATOM 739 C CA . GLY A 1 95 ? 4.629 11.076 12.990 1.00 91.81 95 GLY A CA 1
ATOM 740 C C . GLY A 1 95 ? 4.077 11.851 11.787 1.00 91.81 95 GLY A C 1
ATOM 741 O O . GLY A 1 95 ? 4.817 12.562 11.119 1.00 91.81 95 GLY A O 1
ATOM 742 N N . GLY A 1 96 ? 2.792 11.680 11.472 1.00 88.31 96 GLY A N 1
ATOM 743 C CA . GLY A 1 96 ? 2.142 12.409 10.371 1.00 88.31 96 GLY A CA 1
ATOM 744 C C . GLY A 1 96 ? 2.331 11.831 8.960 1.00 88.31 96 GLY A C 1
ATOM 745 O O . GLY A 1 96 ? 1.602 12.219 8.062 1.00 88.31 96 GLY A O 1
ATOM 746 N N . MET A 1 97 ? 3.196 10.831 8.748 1.00 89.94 97 MET A N 1
ATOM 747 C CA . MET A 1 97 ? 3.428 10.221 7.417 1.00 89.94 97 MET A CA 1
ATOM 748 C C . MET A 1 97 ? 2.270 9.360 6.861 1.00 89.94 97 MET A C 1
ATOM 750 O O . MET A 1 97 ? 2.466 8.556 5.956 1.00 89.94 97 MET A O 1
ATOM 754 N N . GLY A 1 98 ? 1.077 9.415 7.455 1.00 92.75 98 GLY A N 1
ATOM 755 C CA . GLY A 1 98 ? -0.078 8.665 6.952 1.00 92.75 98 GLY A CA 1
ATOM 756 C C . GLY A 1 98 ? -0.028 7.143 7.142 1.00 92.75 98 GLY A C 1
ATOM 757 O O . GLY A 1 98 ? -0.903 6.465 6.621 1.00 92.75 98 GLY A O 1
ATOM 758 N N . LYS A 1 99 ? 0.917 6.581 7.919 1.00 95.25 99 LYS A N 1
ATOM 759 C CA . LYS A 1 99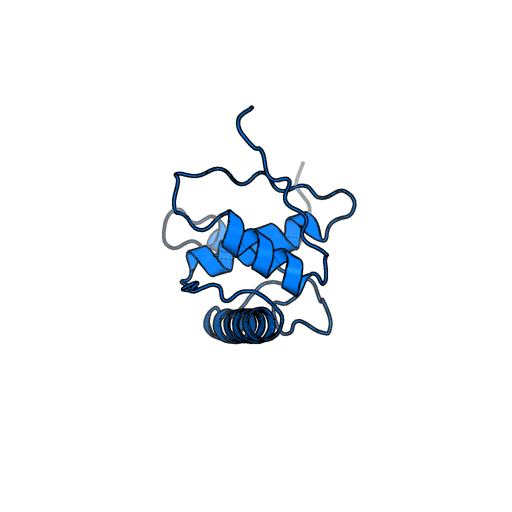 ? 1.065 5.119 8.141 1.00 95.25 99 LYS A CA 1
ATOM 760 C C . LYS A 1 99 ? -0.265 4.403 8.424 1.00 95.25 99 LYS A C 1
ATOM 762 O O . LYS A 1 99 ? -0.541 3.370 7.828 1.00 95.25 99 LYS A O 1
ATOM 767 N N . ARG A 1 100 ? -1.095 4.989 9.298 1.00 94.81 100 ARG A N 1
ATOM 768 C CA . ARG A 1 100 ? -2.418 4.462 9.673 1.00 94.81 100 ARG A CA 1
ATOM 769 C C . ARG A 1 100 ? -3.441 4.553 8.534 1.00 94.81 100 ARG A C 1
ATOM 771 O O . ARG A 1 100 ? -4.287 3.678 8.403 1.00 94.81 100 ARG A O 1
ATOM 778 N N . SER A 1 101 ? -3.393 5.612 7.732 1.00 95.81 101 SER A N 1
ATOM 779 C CA . SER A 1 101 ? -4.309 5.809 6.602 1.00 95.81 101 SER A CA 1
ATOM 780 C C . SER A 1 101 ? -3.937 4.896 5.432 1.00 95.81 101 SER A C 1
ATOM 782 O O . SER A 1 101 ? -4.796 4.202 4.899 1.00 95.81 101 SER A O 1
ATOM 784 N N . LEU A 1 102 ? -2.644 4.799 5.104 1.00 97.00 102 LEU A N 1
ATOM 785 C CA . LEU A 1 102 ? -2.134 3.917 4.051 1.00 97.00 102 LEU A CA 1
ATOM 786 C C . LEU A 1 102 ? -2.394 2.440 4.371 1.00 97.00 102 LEU A C 1
ATOM 788 O O . LEU A 1 102 ? -2.786 1.684 3.485 1.00 97.00 102 LEU A O 1
ATOM 792 N N . SER A 1 103 ? -2.239 2.028 5.637 1.00 96.75 103 SER A N 1
ATOM 793 C CA . SER A 1 103 ? -2.559 0.657 6.048 1.00 96.75 103 SER A CA 1
ATOM 794 C C . SER A 1 103 ? -4.044 0.329 5.910 1.00 96.75 103 SER A C 1
ATOM 796 O O . SER A 1 103 ? -4.379 -0.796 5.556 1.00 96.75 103 SER A O 1
ATOM 798 N N . ARG A 1 104 ? -4.936 1.298 6.161 1.00 96.19 104 ARG A N 1
ATOM 799 C CA . ARG A 1 104 ? -6.383 1.107 5.987 1.00 96.19 104 ARG A CA 1
ATOM 800 C C . ARG A 1 104 ? -6.772 0.942 4.531 1.00 96.19 104 ARG A C 1
ATOM 802 O O . ARG A 1 104 ? -7.519 0.025 4.228 1.00 96.19 104 ARG A O 1
ATOM 809 N N . ILE A 1 105 ? -6.234 1.775 3.642 1.00 96.31 105 ILE A N 1
ATOM 810 C CA . ILE A 1 105 ? -6.496 1.642 2.204 1.00 96.31 105 ILE A CA 1
ATOM 811 C C . ILE A 1 105 ? -5.963 0.314 1.669 1.00 96.31 105 ILE A C 1
ATOM 813 O O . ILE A 1 105 ? -6.674 -0.387 0.958 1.00 96.31 105 ILE A O 1
ATOM 817 N N . ALA A 1 106 ? -4.756 -0.091 2.070 1.00 96.50 106 ALA A N 1
ATOM 818 C CA . ALA A 1 106 ? -4.226 -1.399 1.693 1.00 96.50 106 ALA A CA 1
ATOM 819 C C . ALA A 1 106 ? -5.122 -2.554 2.184 1.00 96.50 106 ALA A C 1
ATOM 821 O O . ALA A 1 106 ? -5.412 -3.468 1.417 1.00 96.50 106 ALA A O 1
ATOM 822 N N . ALA A 1 107 ? -5.597 -2.500 3.433 1.00 96.25 107 ALA A N 1
ATOM 823 C CA . ALA A 1 107 ? -6.517 -3.497 3.978 1.00 96.25 107 ALA A CA 1
ATOM 824 C C . ALA A 1 107 ? -7.877 -3.502 3.261 1.00 96.25 107 ALA A C 1
ATOM 826 O O . ALA A 1 107 ? -8.403 -4.576 2.983 1.00 96.25 107 ALA A O 1
ATOM 827 N N . PHE A 1 108 ? -8.407 -2.327 2.906 1.00 95.50 108 PHE A N 1
ATOM 828 C CA . PHE A 1 108 ? -9.646 -2.188 2.140 1.00 95.50 108 PHE A CA 1
ATOM 829 C C . PHE A 1 108 ? -9.544 -2.865 0.769 1.00 95.50 108 PHE A C 1
ATOM 831 O O . PHE A 1 108 ? -10.387 -3.691 0.433 1.00 95.50 108 PHE A O 1
ATOM 838 N N . ILE A 1 109 ? -8.458 -2.616 0.030 1.00 95.19 109 ILE A N 1
ATOM 839 C CA . ILE A 1 109 ? -8.186 -3.271 -1.262 1.00 95.19 109 ILE A CA 1
ATOM 840 C C . ILE A 1 109 ? -8.073 -4.795 -1.094 1.00 95.19 109 ILE A C 1
ATOM 842 O O . ILE A 1 109 ? -8.579 -5.564 -1.910 1.00 95.19 109 ILE A O 1
ATOM 846 N N . CYS A 1 110 ? -7.441 -5.252 -0.010 1.00 94.19 110 CYS A N 1
ATOM 847 C CA . CYS A 1 110 ? -7.354 -6.674 0.323 1.00 94.19 110 CYS A CA 1
ATOM 848 C C . CYS A 1 110 ? -8.673 -7.276 0.846 1.00 94.19 110 CYS A C 1
ATOM 850 O O . CYS A 1 110 ? -8.730 -8.492 1.024 1.00 94.19 110 CYS A O 1
ATOM 852 N N . GLN A 1 111 ? -9.725 -6.470 1.040 1.00 94.06 111 GLN A N 1
ATOM 853 C CA . GLN A 1 111 ? -11.013 -6.861 1.629 1.00 94.06 111 GLN A CA 1
ATOM 854 C C . GLN A 1 111 ? -10.870 -7.426 3.053 1.00 94.06 111 GLN A C 1
ATOM 856 O O . GLN A 1 111 ? -11.524 -8.398 3.429 1.00 94.06 111 GLN A O 1
ATOM 861 N N . TYR A 1 112 ? -9.990 -6.826 3.855 1.00 94.88 112 TYR A N 1
ATOM 862 C CA . TYR A 1 112 ? -9.768 -7.192 5.253 1.00 94.88 112 TYR A CA 1
ATOM 863 C C . TYR A 1 112 ? -10.434 -6.203 6.208 1.00 94.88 112 TYR A C 1
ATOM 865 O O . TYR A 1 112 ? -10.410 -4.993 5.985 1.00 94.88 112 TYR A O 1
ATOM 873 N N . SER A 1 113 ? -10.984 -6.725 7.310 1.00 94.44 113 SER A N 1
ATOM 874 C CA . SER A 1 113 ? -11.458 -5.883 8.413 1.00 94.44 113 SER A CA 1
ATOM 875 C C . SER A 1 113 ? -10.276 -5.220 9.118 1.00 94.44 113 SER A C 1
ATOM 877 O O . SER A 1 113 ? -9.244 -5.857 9.350 1.00 94.44 113 SER A O 1
ATOM 879 N N . VAL A 1 114 ? -10.432 -3.947 9.481 1.00 95.12 114 VAL A N 1
ATOM 880 C CA . VAL A 1 114 ? -9.415 -3.190 10.211 1.00 95.12 114 VAL A CA 1
ATOM 881 C C . VAL A 1 114 ? -9.857 -2.977 11.646 1.00 95.12 114 VAL A C 1
ATOM 883 O O . VAL A 1 114 ? -10.795 -2.232 11.909 1.00 95.12 114 VAL A O 1
ATOM 886 N N . GLU A 1 115 ? -9.082 -3.526 12.573 1.00 94.38 115 GLU A N 1
ATOM 887 C CA . GLU A 1 115 ? -9.274 -3.324 14.005 1.00 94.38 115 GLU A CA 1
ATOM 888 C C . GLU A 1 115 ? -8.169 -2.429 14.578 1.00 94.38 115 GLU A C 1
ATOM 890 O O . GLU A 1 115 ? -6.986 -2.576 14.260 1.00 94.38 115 GLU A O 1
ATOM 895 N N . SER A 1 116 ? -8.540 -1.484 15.445 1.00 92.88 116 SER A N 1
ATOM 896 C CA . SER A 1 116 ? -7.577 -0.692 16.216 1.00 92.88 116 SER A CA 1
ATOM 897 C C . SER A 1 116 ? -8.041 -0.540 17.653 1.00 92.88 116 SER A C 1
ATOM 899 O O . SER A 1 116 ? -9.141 -0.051 17.895 1.00 92.88 116 SER A O 1
ATOM 901 N N . ILE A 1 117 ? -7.181 -0.910 18.597 1.00 94.12 117 ILE A N 1
ATOM 902 C CA . ILE A 1 117 ? -7.487 -0.850 20.026 1.00 94.12 117 ILE A CA 1
ATOM 903 C C . ILE A 1 117 ? -7.263 0.581 20.521 1.00 94.12 117 ILE A C 1
ATOM 905 O O . ILE A 1 117 ? -6.171 1.133 20.372 1.00 94.12 117 ILE A O 1
ATOM 909 N N . ALA A 1 118 ? -8.302 1.184 21.097 1.00 93.12 118 ALA A N 1
ATOM 910 C CA . ALA A 1 118 ? -8.197 2.473 21.766 1.00 93.12 118 ALA A CA 1
ATOM 911 C C . ALA A 1 118 ? -7.642 2.276 23.182 1.00 93.12 118 ALA A C 1
ATOM 913 O O . ALA A 1 118 ? -8.129 1.435 23.935 1.00 93.12 118 ALA A O 1
ATOM 914 N N . ILE A 1 119 ? -6.629 3.062 23.540 1.00 95.19 119 ILE A N 1
ATOM 915 C CA . ILE A 1 119 ? -6.052 3.080 24.886 1.00 95.19 119 ILE A CA 1
ATOM 916 C C . ILE A 1 119 ? -6.545 4.360 25.563 1.00 95.19 119 ILE A C 1
ATOM 918 O O . ILE A 1 119 ? -6.377 5.444 25.006 1.00 95.19 119 ILE A O 1
ATOM 922 N N . SER A 1 120 ? -7.158 4.234 26.740 1.00 93.00 120 SER A N 1
ATOM 923 C CA . SER A 1 120 ? -7.552 5.371 27.580 1.00 93.00 120 SER A CA 1
ATOM 924 C C . SER A 1 120 ? -6.611 5.474 28.771 1.00 93.00 120 SER A C 1
ATOM 926 O O . SER A 1 120 ? -6.221 4.451 29.335 1.00 93.00 120 SER A O 1
ATOM 928 N N . ALA A 1 121 ? -6.274 6.700 29.170 1.00 85.50 121 ALA A N 1
ATOM 929 C CA . ALA A 1 121 ? -5.677 6.929 30.478 1.00 85.50 121 ALA A CA 1
ATOM 930 C C . ALA A 1 121 ? -6.741 6.653 31.553 1.00 85.50 121 ALA A C 1
ATOM 932 O O . ALA A 1 121 ? -7.891 7.073 31.399 1.00 85.50 121 ALA A O 1
ATOM 933 N N . THR A 1 122 ? -6.363 5.889 32.575 1.00 71.69 122 THR A N 1
ATOM 934 C CA . THR A 1 122 ? -7.113 5.733 33.829 1.00 71.69 122 THR A CA 1
ATOM 935 C C . THR A 1 122 ? -6.963 6.964 34.699 1.00 71.69 122 THR A C 1
ATOM 937 O O . THR A 1 122 ? -5.813 7.459 34.765 1.00 71.69 122 THR A O 1
#

Secondary structure (DSSP, 8-state):
------S---GGGG-SSSPPP--EETTSS-SSS---EE---HHHHHHHHHHHHHHHHHHSS-------HHHHHHHHHHHHHHHSTT--------TTS-HHHHHHHHHHHTT-----------